Protein AF-A0A256YFZ7-F1 (afdb_monomer_lite)

Secondary structure (DSSP, 8-state):
--EEEEEEEEEEETTS-HHHHHHHHHHHHHHHHHHHHHHHHHHHHHHHHHHHHTT----PPPPSSPEEEEEE-SSEEEEEEEEEEETT--

Foldseek 3Di:
DDKDKDKDKDWAFPVDDPVVVLVVVQVVQCVPCLVQLQVVQVVVVVVQVVVVVVVNNPPDDRDSGWDWDWDDDDGTIMIMTMGMHHPVPD

Sequence (90 aa):
MNYLWDEISVSVTYESDRKIAEKVIKECTTEVVGNIMKDGAEAMKRVSQRYRAMGRGISEYIHLTPQIRVELADSCFNVSARYIVKARHR

pLDDT: mean 84.42, std 14.47, range [47.53, 97.56]

Radius of gyration: 15.9 Å; chains: 1; bounding box: 35×28×46 Å

Structure (mmCIF, N/CA/C/O backbone):
data_AF-A0A256YFZ7-F1
#
_entry.id   AF-A0A256YFZ7-F1
#
loop_
_atom_site.group_PDB
_atom_site.id
_atom_site.type_symbol
_atom_site.label_atom_id
_atom_site.label_alt_id
_atom_site.label_comp_id
_atom_site.label_asym_id
_atom_site.label_entity_id
_atom_site.label_seq_id
_atom_site.pdbx_PDB_ins_code
_atom_site.Cartn_x
_atom_site.Cartn_y
_atom_site.Cartn_z
_atom_site.occupancy
_atom_site.B_iso_or_equiv
_atom_site.auth_seq_id
_atom_site.auth_comp_id
_atom_site.auth_asym_id
_atom_site.auth_atom_id
_atom_site.pdbx_PDB_model_num
ATOM 1 N N . MET A 1 1 ? 7.034 -2.794 -21.716 1.00 55.78 1 MET A N 1
ATOM 2 C CA . MET A 1 1 ? 6.884 -3.108 -20.278 1.00 55.78 1 MET A CA 1
ATOM 3 C C . MET A 1 1 ? 5.462 -2.744 -19.896 1.00 55.78 1 MET A C 1
ATOM 5 O O . MET A 1 1 ? 5.147 -1.565 -19.941 1.00 55.78 1 MET A O 1
ATOM 9 N N . ASN A 1 2 ? 4.600 -3.731 -19.643 1.00 74.88 2 ASN A N 1
ATOM 10 C CA . ASN A 1 2 ? 3.194 -3.475 -19.326 1.00 74.88 2 ASN A CA 1
ATOM 11 C C . ASN A 1 2 ? 3.047 -3.389 -17.803 1.00 74.88 2 ASN A C 1
ATOM 13 O O . ASN A 1 2 ? 3.138 -4.406 -17.111 1.00 74.88 2 ASN A O 1
ATOM 17 N N . TYR A 1 3 ? 2.906 -2.168 -17.302 1.00 77.00 3 TYR A N 1
ATOM 18 C CA . TYR A 1 3 ? 2.594 -1.870 -15.910 1.00 77.00 3 TYR A CA 1
ATOM 19 C C . TYR A 1 3 ? 1.141 -1.413 -15.837 1.00 77.00 3 TYR A C 1
ATOM 21 O O . TYR A 1 3 ? 0.676 -0.715 -16.737 1.00 77.00 3 TYR A O 1
ATOM 29 N N . LEU A 1 4 ? 0.438 -1.824 -14.790 1.00 82.69 4 LEU A N 1
ATOM 30 C CA . LEU A 1 4 ? -0.967 -1.506 -14.573 1.00 82.69 4 LEU A CA 1
ATOM 31 C C . LEU A 1 4 ? -1.125 -0.867 -13.200 1.00 82.69 4 LEU A C 1
ATOM 33 O O . LEU A 1 4 ? -0.390 -1.201 -12.267 1.00 82.69 4 LEU A O 1
ATOM 37 N N . TRP A 1 5 ? -2.096 0.031 -13.101 1.00 86.31 5 TRP A N 1
ATOM 38 C CA . TRP A 1 5 ? -2.624 0.456 -11.815 1.00 86.31 5 TRP A CA 1
ATOM 39 C C . TRP A 1 5 ? -3.558 -0.625 -11.292 1.00 86.31 5 TRP A C 1
ATOM 41 O O . TRP A 1 5 ? -4.418 -1.095 -12.036 1.00 86.31 5 TRP A O 1
ATOM 51 N N . ASP A 1 6 ? -3.390 -0.982 -10.027 1.00 91.06 6 ASP A N 1
ATOM 52 C CA . ASP A 1 6 ? -4.315 -1.853 -9.316 1.00 91.06 6 ASP A CA 1
ATOM 53 C C . ASP A 1 6 ? -4.662 -1.253 -7.957 1.00 91.06 6 ASP A C 1
ATOM 55 O O . ASP A 1 6 ? -3.965 -0.366 -7.443 1.00 91.06 6 ASP A O 1
ATOM 59 N N . GLU A 1 7 ? -5.770 -1.723 -7.404 1.00 94.00 7 GLU A N 1
ATOM 60 C CA . GLU A 1 7 ? -6.280 -1.285 -6.117 1.00 94.00 7 GLU A CA 1
ATOM 61 C C . GLU A 1 7 ? -6.847 -2.475 -5.350 1.00 94.00 7 GLU A C 1
ATOM 63 O O . GLU A 1 7 ? -7.629 -3.263 -5.883 1.00 94.00 7 GLU A O 1
ATOM 68 N N . ILE A 1 8 ? -6.471 -2.568 -4.078 1.00 94.31 8 ILE A N 1
ATOM 69 C CA . ILE A 1 8 ? -7.112 -3.457 -3.110 1.00 94.31 8 ILE A CA 1
ATOM 70 C C . ILE A 1 8 ? -7.832 -2.609 -2.074 1.00 94.31 8 ILE A C 1
ATOM 72 O O . ILE A 1 8 ? -7.322 -1.561 -1.680 1.00 94.31 8 ILE A O 1
ATOM 76 N N . SER A 1 9 ? -8.996 -3.065 -1.620 1.00 96.06 9 SER A N 1
ATOM 77 C CA . SER A 1 9 ? -9.775 -2.395 -0.582 1.00 96.06 9 SER A CA 1
ATOM 78 C C . SER A 1 9 ? -10.148 -3.383 0.510 1.00 96.06 9 SER A C 1
ATOM 80 O O . SER A 1 9 ? -10.581 -4.499 0.221 1.00 96.06 9 SER A O 1
ATOM 82 N N . VAL A 1 10 ? -9.953 -2.974 1.760 1.00 95.94 10 VAL A N 1
ATOM 83 C CA . VAL A 1 10 ? -10.286 -3.765 2.944 1.00 95.94 10 VAL A CA 1
ATOM 84 C C . VAL A 1 10 ? -11.275 -2.979 3.790 1.00 95.94 10 VAL A C 1
ATOM 86 O O . VAL A 1 10 ? -10.991 -1.854 4.202 1.00 95.94 10 VAL A O 1
ATOM 89 N N . SER A 1 11 ? -12.426 -3.583 4.067 1.00 97.31 11 SER A N 1
ATOM 90 C CA . SER A 1 11 ? -13.412 -3.032 4.993 1.00 97.31 11 SER A CA 1
ATOM 91 C C . SER A 1 11 ? -13.017 -3.342 6.431 1.00 97.31 11 SER A C 1
ATOM 93 O O . SER A 1 11 ? -12.796 -4.497 6.791 1.00 97.31 11 SER A O 1
ATOM 95 N N . VAL A 1 12 ? -12.955 -2.308 7.262 1.00 96.88 12 VAL A N 1
ATOM 96 C CA . VAL A 1 12 ? -12.571 -2.396 8.669 1.00 96.88 12 VAL A CA 1
ATOM 97 C C . VAL A 1 12 ? -13.695 -1.826 9.529 1.00 96.88 12 VAL A C 1
ATOM 99 O O . VAL A 1 12 ? -14.209 -0.738 9.276 1.00 96.88 12 VAL A O 1
ATOM 102 N N . THR A 1 13 ? -14.117 -2.574 10.545 1.00 96.81 13 THR A N 1
ATOM 103 C CA . THR A 1 13 ? -15.199 -2.171 11.456 1.00 96.81 13 THR A CA 1
ATOM 104 C C . THR A 1 13 ? -14.831 -0.902 12.227 1.00 96.81 13 THR A C 1
ATOM 106 O O . THR A 1 13 ? -13.674 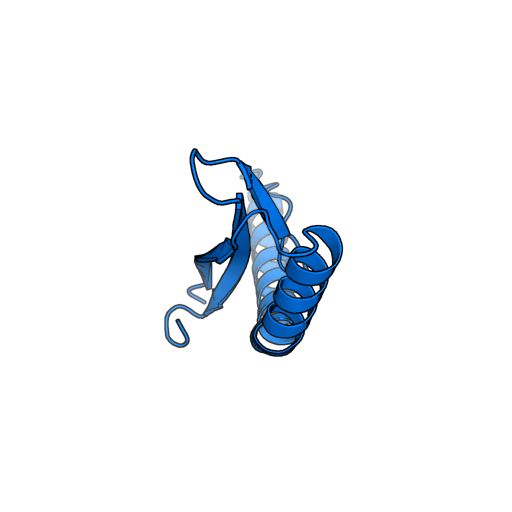-0.744 12.617 1.00 96.81 13 THR A O 1
ATOM 109 N N . TYR A 1 14 ? -15.808 -0.052 12.548 1.00 95.44 14 TYR A N 1
ATOM 110 C CA . TYR A 1 14 ? -15.577 1.189 13.307 1.00 95.44 14 TYR A CA 1
ATOM 111 C C . TYR A 1 14 ? -15.028 0.998 14.725 1.00 95.44 14 TYR A C 1
ATOM 113 O O . TYR A 1 14 ? -14.462 1.929 15.289 1.00 95.44 14 TYR A O 1
ATOM 121 N N . GLU A 1 15 ? -15.160 -0.202 15.285 1.00 96.44 15 GLU A N 1
ATOM 122 C CA . GLU A 1 15 ? -14.589 -0.562 16.586 1.00 96.44 15 GLU A CA 1
ATOM 123 C C . GLU A 1 15 ? -13.056 -0.686 16.549 1.00 96.44 15 GLU A C 1
ATOM 125 O O . GLU A 1 15 ? -12.401 -0.679 17.588 1.00 96.44 15 GLU A O 1
ATOM 130 N N . SER A 1 16 ? -12.464 -0.800 15.357 1.00 95.94 16 SER A N 1
ATOM 131 C CA . SER A 1 16 ? -11.014 -0.879 15.176 1.00 95.94 16 SER A CA 1
ATOM 132 C C . SER A 1 16 ? -10.358 0.503 15.129 1.00 95.94 16 SER A C 1
ATOM 134 O O . SER A 1 16 ? -10.946 1.484 14.673 1.00 95.94 16 SER A O 1
ATOM 136 N N . ASP A 1 17 ? -9.080 0.577 15.511 1.00 96.31 17 ASP A N 1
ATOM 137 C CA . ASP A 1 17 ? -8.293 1.801 15.356 1.00 96.31 17 ASP A CA 1
ATOM 138 C C . ASP A 1 17 ? -7.946 2.042 13.878 1.00 96.31 17 ASP A C 1
ATOM 140 O O . ASP A 1 17 ? -7.153 1.323 13.260 1.00 96.31 17 ASP A O 1
ATOM 144 N N . ARG A 1 18 ? -8.522 3.109 13.321 1.00 94.69 18 ARG A N 1
ATOM 145 C CA . ARG A 1 18 ? -8.303 3.525 11.934 1.00 94.69 18 ARG A CA 1
ATOM 146 C C . ARG A 1 18 ? -6.833 3.785 11.598 1.00 94.69 18 ARG A C 1
ATOM 148 O O . ARG A 1 18 ? -6.380 3.371 10.534 1.00 94.69 18 ARG A O 1
ATOM 155 N N . LYS A 1 19 ? -6.072 4.452 12.471 1.00 95.94 19 LYS A N 1
ATOM 156 C CA . LYS A 1 19 ? -4.662 4.779 12.198 1.00 95.94 19 LYS A CA 1
ATOM 157 C C . LYS A 1 19 ? -3.808 3.518 12.157 1.00 95.94 19 LYS A C 1
ATOM 159 O O . LYS A 1 19 ? -2.888 3.434 11.345 1.00 95.94 19 LYS A O 1
ATOM 164 N N . ILE A 1 20 ? -4.112 2.544 13.014 1.00 97.19 20 ILE A N 1
ATOM 165 C CA . ILE A 1 20 ? -3.437 1.244 13.004 1.00 97.19 20 ILE A CA 1
ATOM 166 C C . ILE A 1 20 ? -3.785 0.484 11.723 1.00 97.19 20 ILE A C 1
ATOM 168 O O . ILE A 1 20 ? -2.8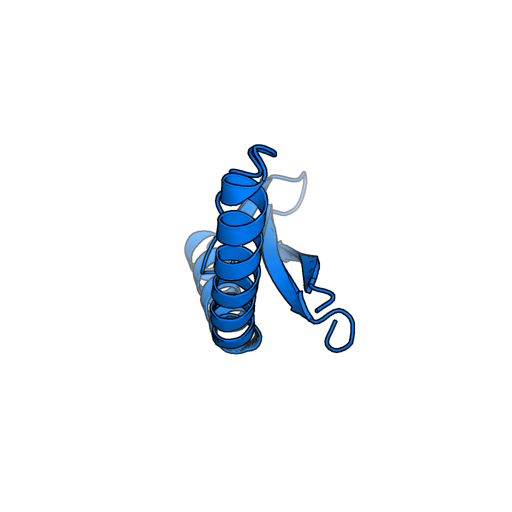75 -0.004 11.059 1.00 97.19 20 ILE A O 1
ATOM 172 N N . ALA A 1 21 ? -5.059 0.448 11.323 1.00 96.25 21 ALA A N 1
ATOM 173 C CA . ALA A 1 21 ? -5.480 -0.197 10.079 1.00 96.25 21 ALA A CA 1
ATOM 174 C C . ALA A 1 21 ? -4.784 0.404 8.841 1.00 96.25 21 ALA A C 1
ATOM 176 O O . ALA A 1 21 ? -4.214 -0.329 8.032 1.00 96.25 21 ALA A O 1
ATOM 177 N N . GLU A 1 22 ? -4.748 1.737 8.729 1.00 96.62 22 GLU A N 1
ATOM 178 C CA . GLU A 1 22 ? -4.018 2.444 7.667 1.00 96.62 22 GLU A CA 1
ATOM 179 C C . GLU A 1 22 ? -2.525 2.092 7.659 1.00 96.62 22 GLU A C 1
ATOM 181 O O . GLU A 1 22 ? -1.947 1.835 6.599 1.00 96.62 22 GLU A O 1
ATOM 186 N N . LYS A 1 23 ? -1.895 2.067 8.840 1.00 97.06 23 LYS A N 1
ATOM 187 C CA . LYS A 1 23 ? -0.473 1.749 8.990 1.00 97.06 23 LYS A CA 1
ATOM 188 C C . LYS A 1 23 ? -0.170 0.317 8.550 1.00 97.06 23 LYS A C 1
ATOM 190 O O . LYS A 1 23 ? 0.733 0.129 7.741 1.00 97.06 23 LYS A O 1
ATOM 195 N N . VAL A 1 24 ? -0.933 -0.659 9.038 1.00 97.06 24 VAL A N 1
ATOM 196 C CA . VAL A 1 24 ? -0.739 -2.080 8.712 1.00 97.06 24 VAL A CA 1
ATOM 197 C C . VAL A 1 24 ? -0.898 -2.305 7.212 1.00 97.06 24 VAL A C 1
ATOM 199 O O . VAL A 1 24 ? -0.022 -2.890 6.582 1.00 97.06 24 VAL A O 1
ATOM 202 N N . ILE A 1 25 ? -1.957 -1.765 6.603 1.00 95.94 25 ILE A N 1
ATOM 203 C CA . ILE A 1 25 ? -2.188 -1.921 5.162 1.00 95.94 25 ILE A CA 1
ATOM 204 C C . ILE A 1 25 ? -1.066 -1.264 4.353 1.00 95.94 25 ILE A C 1
ATOM 206 O O . ILE A 1 25 ? -0.596 -1.837 3.366 1.00 95.94 25 ILE A O 1
ATOM 210 N N . LYS A 1 26 ? -0.573 -0.096 4.783 1.00 95.62 26 LYS A N 1
ATOM 211 C CA . LYS A 1 26 ? 0.582 0.555 4.156 1.00 95.62 26 LYS A CA 1
ATOM 212 C C . LYS A 1 26 ? 1.841 -0.296 4.239 1.00 95.62 26 LYS A C 1
ATOM 214 O O . LYS A 1 26 ? 2.545 -0.408 3.235 1.00 95.62 26 LYS A O 1
ATOM 219 N N . GLU A 1 27 ? 2.139 -0.854 5.406 1.00 96.38 27 GLU A N 1
ATOM 220 C CA . GLU A 1 27 ? 3.322 -1.683 5.639 1.00 96.38 27 GLU A CA 1
ATOM 221 C C . GLU A 1 27 ? 3.268 -2.949 4.783 1.00 96.38 27 GLU A C 1
ATOM 223 O O . GLU A 1 27 ? 4.167 -3.148 3.967 1.00 96.38 27 GLU A O 1
ATOM 228 N N . CYS A 1 28 ? 2.169 -3.707 4.843 1.00 95.56 28 CYS A N 1
ATOM 229 C CA . CYS A 1 28 ? 1.980 -4.911 4.032 1.00 95.56 28 CYS A CA 1
ATOM 230 C C . CYS A 1 28 ? 2.072 -4.613 2.530 1.00 95.56 28 CYS A C 1
ATOM 232 O O . CYS A 1 28 ? 2.785 -5.291 1.794 1.00 95.56 28 CYS A O 1
ATOM 234 N N . THR A 1 29 ? 1.398 -3.561 2.053 1.00 94.75 29 THR A N 1
ATOM 235 C CA . THR A 1 29 ? 1.442 -3.215 0.623 1.00 94.75 29 THR A CA 1
ATOM 236 C C . THR A 1 29 ? 2.852 -2.777 0.210 1.00 94.75 29 THR A C 1
ATOM 238 O O . THR A 1 29 ? 3.338 -3.145 -0.856 1.00 94.75 29 THR A O 1
ATOM 241 N N . THR A 1 30 ? 3.552 -2.013 1.053 1.00 94.62 30 THR A N 1
ATOM 242 C CA . THR A 1 30 ? 4.927 -1.572 0.766 1.00 94.62 30 THR A CA 1
ATOM 243 C C . THR A 1 30 ? 5.899 -2.747 0.729 1.00 94.62 30 THR A C 1
ATOM 245 O O . THR A 1 30 ? 6.773 -2.773 -0.135 1.00 94.62 30 THR A O 1
ATOM 248 N N . GLU A 1 31 ? 5.741 -3.720 1.621 1.00 95.31 31 GLU A N 1
ATOM 249 C CA . GLU A 1 31 ? 6.549 -4.938 1.648 1.00 95.31 31 GLU A CA 1
ATOM 250 C C . GLU A 1 31 ? 6.386 -5.752 0.358 1.00 95.31 31 GLU A C 1
ATOM 252 O O . GLU A 1 31 ? 7.379 -6.131 -0.263 1.00 95.31 31 GLU A O 1
ATOM 257 N N . VAL A 1 32 ? 5.144 -5.951 -0.095 1.00 92.88 32 VAL A N 1
ATOM 258 C CA . VAL A 1 32 ? 4.847 -6.801 -1.258 1.00 92.88 32 VAL A CA 1
ATOM 259 C C . VAL A 1 32 ? 5.201 -6.117 -2.582 1.00 92.88 32 VAL A C 1
ATOM 261 O O . VAL A 1 32 ? 5.861 -6.715 -3.433 1.00 92.88 32 VAL A O 1
ATOM 264 N N . VAL A 1 33 ? 4.774 -4.865 -2.789 1.00 91.62 33 VAL A N 1
ATOM 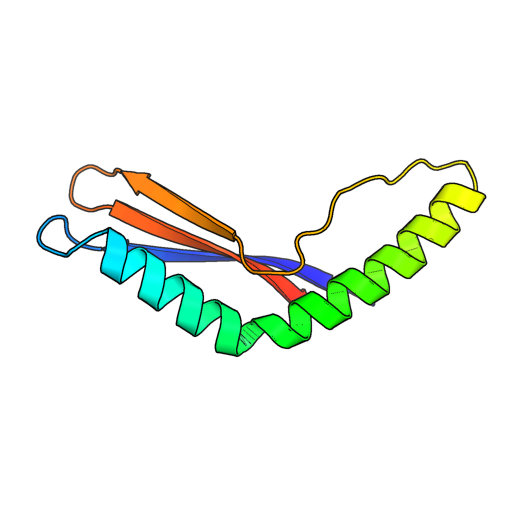265 C CA . VAL A 1 33 ? 4.890 -4.196 -4.102 1.00 91.62 33 VAL A CA 1
ATOM 266 C C . VAL A 1 33 ? 5.848 -3.008 -4.128 1.00 91.62 33 VAL A C 1
ATOM 268 O O . VAL A 1 33 ? 6.102 -2.464 -5.201 1.00 91.62 33 VAL A O 1
ATOM 271 N N . GLY A 1 34 ? 6.438 -2.602 -3.001 1.00 91.12 34 GLY A N 1
ATOM 272 C CA . GLY A 1 34 ? 7.275 -1.398 -2.930 1.00 91.12 34 GLY A CA 1
ATOM 273 C C . GLY A 1 34 ? 8.484 -1.432 -3.869 1.00 91.12 34 GLY A C 1
ATOM 274 O O . GLY A 1 34 ? 8.767 -0.446 -4.550 1.00 91.12 34 GLY A O 1
ATOM 275 N N . ASN A 1 35 ? 9.165 -2.576 -3.978 1.00 90.31 35 ASN A N 1
ATOM 276 C CA . ASN A 1 35 ? 10.280 -2.733 -4.920 1.00 90.31 35 ASN A CA 1
ATOM 277 C C . ASN A 1 35 ? 9.798 -2.732 -6.381 1.00 90.31 35 ASN A C 1
ATOM 279 O O . ASN A 1 35 ? 10.403 -2.085 -7.231 1.00 90.31 35 ASN A O 1
ATOM 283 N N . ILE A 1 36 ? 8.656 -3.369 -6.664 1.00 89.19 36 ILE A N 1
ATOM 284 C CA . ILE A 1 36 ? 8.054 -3.389 -8.007 1.00 89.1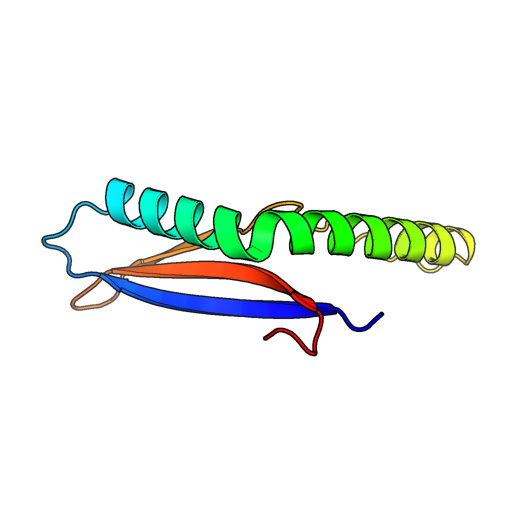9 36 ILE A CA 1
ATOM 285 C C . ILE A 1 36 ? 7.653 -1.974 -8.445 1.00 89.19 36 ILE A C 1
ATOM 287 O O . ILE A 1 36 ? 7.862 -1.608 -9.604 1.00 89.19 36 ILE A O 1
ATOM 291 N N . MET A 1 37 ? 7.104 -1.171 -7.529 1.00 88.56 37 MET A N 1
ATOM 292 C CA . MET A 1 37 ? 6.732 0.218 -7.789 1.00 88.56 37 MET A CA 1
ATOM 293 C C . MET A 1 37 ? 7.947 1.099 -8.066 1.00 88.56 37 MET A C 1
ATOM 295 O O . MET A 1 37 ? 7.888 1.911 -8.988 1.00 88.56 37 MET A O 1
ATOM 299 N N . LYS A 1 38 ? 9.058 0.920 -7.338 1.00 87.19 38 LYS A N 1
ATOM 300 C CA . LYS A 1 38 ? 10.316 1.629 -7.628 1.00 87.19 38 LYS A CA 1
ATOM 301 C C . LYS A 1 38 ? 10.812 1.323 -9.041 1.00 87.19 38 LYS A C 1
ATOM 303 O O . LYS A 1 38 ? 11.027 2.252 -9.821 1.00 87.19 38 LYS A O 1
ATOM 308 N N . ASP A 1 39 ? 10.888 0.044 -9.405 1.00 86.75 39 ASP A N 1
ATOM 309 C CA . ASP A 1 39 ? 11.301 -0.384 -10.747 1.00 86.75 39 ASP A CA 1
ATOM 310 C C . ASP A 1 39 ? 10.361 0.156 -11.834 1.00 86.75 39 ASP A C 1
ATOM 312 O O . ASP A 1 39 ? 10.794 0.622 -12.892 1.00 86.75 39 ASP A O 1
ATOM 316 N N . GLY A 1 40 ? 9.050 0.092 -11.582 1.00 82.12 40 GLY A N 1
ATOM 317 C CA . GLY A 1 40 ? 8.023 0.585 -12.494 1.00 82.12 40 GLY A CA 1
ATOM 318 C C . GLY A 1 40 ? 8.098 2.090 -12.701 1.00 82.12 40 GLY A C 1
ATOM 319 O O . GLY A 1 40 ? 8.058 2.553 -13.842 1.00 82.12 40 GLY A O 1
ATOM 320 N N . ALA A 1 41 ? 8.285 2.851 -11.627 1.00 79.12 41 ALA A N 1
ATOM 321 C CA . ALA A 1 41 ? 8.424 4.293 -11.697 1.00 79.12 41 ALA A CA 1
ATOM 322 C C . ALA A 1 41 ? 9.703 4.714 -12.430 1.00 79.12 41 ALA A C 1
ATOM 324 O O . ALA A 1 41 ? 9.662 5.638 -13.243 1.00 79.12 41 ALA A O 1
ATOM 325 N N . GLU A 1 42 ? 10.826 4.020 -12.227 1.00 81.69 42 GLU A N 1
ATOM 326 C CA . GLU A 1 42 ? 12.040 4.259 -13.013 1.00 81.69 42 GLU A CA 1
ATOM 327 C C . GLU A 1 42 ? 11.838 3.957 -14.500 1.00 81.69 42 GLU A C 1
ATOM 329 O O . GLU A 1 42 ? 12.207 4.768 -15.357 1.00 81.69 42 GLU A O 1
ATOM 334 N N . ALA A 1 43 ? 11.232 2.811 -14.824 1.00 79.81 43 ALA A N 1
ATOM 335 C CA . ALA A 1 43 ? 10.945 2.427 -16.201 1.00 79.81 43 ALA A CA 1
ATOM 336 C C . ALA A 1 43 ? 10.043 3.464 -16.885 1.00 79.81 43 ALA A C 1
ATOM 338 O O . ALA 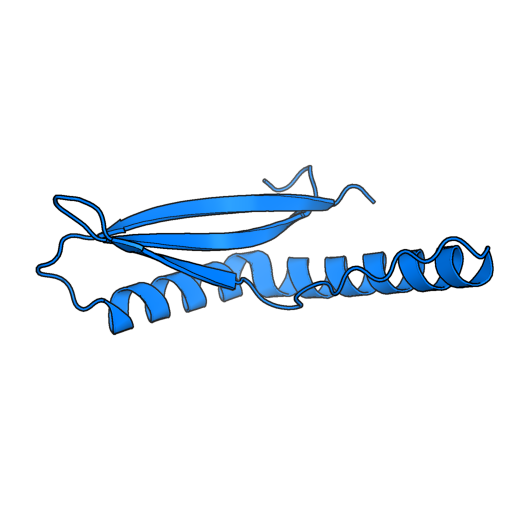A 1 43 ? 10.341 3.924 -17.991 1.00 79.81 43 ALA A O 1
ATOM 339 N N . MET A 1 44 ? 8.981 3.899 -16.208 1.00 74.62 44 MET A N 1
ATOM 340 C CA . MET A 1 44 ? 8.076 4.925 -16.716 1.00 74.62 44 MET A CA 1
ATOM 341 C C . MET A 1 44 ? 8.728 6.314 -16.789 1.00 74.62 44 MET A C 1
ATOM 343 O O . MET A 1 44 ? 8.452 7.059 -17.728 1.00 74.62 44 MET A O 1
ATOM 347 N N . LYS A 1 45 ? 9.641 6.672 -15.875 1.00 76.00 45 LYS A N 1
ATOM 348 C CA . LYS A 1 45 ? 10.425 7.918 -15.953 1.00 76.00 45 LYS A CA 1
ATOM 349 C C . LYS A 1 45 ? 11.304 7.949 -17.205 1.00 76.00 45 LYS A C 1
ATOM 351 O O . LYS A 1 45 ? 11.346 8.965 -17.895 1.00 76.00 45 LYS A O 1
ATOM 356 N N . ARG A 1 46 ? 11.959 6.834 -17.547 1.00 75.75 46 ARG A N 1
ATOM 357 C CA . ARG A 1 46 ? 12.753 6.719 -18.786 1.00 75.75 46 ARG A CA 1
ATOM 358 C C . ARG A 1 46 ? 11.874 6.862 -20.029 1.00 75.75 46 ARG A C 1
ATOM 360 O O . ARG A 1 46 ? 12.272 7.506 -20.998 1.00 75.75 46 ARG A O 1
ATOM 367 N N . VAL A 1 47 ? 10.669 6.293 -19.998 1.00 72.44 47 VAL A N 1
ATOM 368 C CA . VAL A 1 47 ? 9.689 6.443 -21.080 1.00 72.44 47 VAL A CA 1
ATOM 369 C C . VAL A 1 47 ? 9.220 7.898 -21.189 1.00 72.44 47 VAL A C 1
ATOM 371 O O . VAL A 1 47 ? 9.302 8.473 -22.272 1.00 72.44 47 VAL A O 1
ATOM 374 N N . SER A 1 48 ? 8.809 8.536 -20.091 1.00 68.88 48 SER A N 1
ATOM 375 C CA . SER A 1 48 ? 8.319 9.921 -20.115 1.00 68.88 48 SER A CA 1
ATOM 376 C C . SER A 1 48 ? 9.386 10.924 -20.559 1.00 68.88 48 SER A C 1
ATOM 378 O O . SER A 1 48 ? 9.059 11.870 -21.270 1.00 68.88 48 SER A O 1
ATOM 380 N N . GLN A 1 49 ? 10.664 10.703 -20.229 1.00 69.12 49 GLN A N 1
ATOM 381 C CA . GLN A 1 49 ? 11.779 11.495 -20.761 1.00 69.12 49 GLN A CA 1
ATOM 382 C C . GLN A 1 49 ? 11.908 11.365 -22.285 1.00 69.12 49 GLN A C 1
ATOM 384 O O . GLN A 1 49 ? 12.061 12.376 -22.970 1.00 69.12 49 GLN A O 1
ATOM 389 N N . ARG A 1 50 ? 11.783 10.148 -22.835 1.00 63.84 50 ARG A N 1
ATOM 390 C CA . ARG A 1 50 ? 11.791 9.923 -24.293 1.00 63.84 50 ARG A CA 1
ATOM 391 C C . ARG A 1 50 ? 10.603 10.591 -24.988 1.00 63.84 50 ARG A C 1
ATOM 393 O O . ARG A 1 50 ? 10.780 11.184 -26.045 1.00 63.84 50 ARG A O 1
ATOM 400 N N . TYR A 1 51 ? 9.408 10.530 -24.400 1.00 60.25 51 TYR A N 1
ATOM 401 C CA . TYR A 1 51 ? 8.216 11.174 -24.967 1.00 60.25 51 TYR A CA 1
ATOM 402 C C . TYR A 1 51 ? 8.248 12.704 -24.849 1.00 60.25 51 TYR A C 1
ATOM 404 O O . TYR A 1 51 ? 7.856 13.387 -25.796 1.00 60.25 51 TYR A O 1
ATOM 412 N N . ARG A 1 52 ? 8.805 13.253 -23.758 1.00 57.84 52 ARG A N 1
ATOM 413 C CA . ARG A 1 52 ? 9.082 14.694 -23.632 1.00 57.84 52 ARG A CA 1
ATOM 414 C C . ARG A 1 52 ? 10.033 15.194 -24.717 1.00 57.84 52 ARG A C 1
ATOM 416 O O . ARG A 1 52 ? 9.764 16.238 -25.299 1.00 57.84 52 ARG A O 1
ATOM 423 N N . ALA A 1 53 ? 11.085 14.437 -25.036 1.00 58.47 53 ALA A N 1
ATOM 424 C CA . ALA A 1 53 ? 11.992 14.763 -26.141 1.00 58.47 53 ALA A CA 1
ATOM 425 C C . ALA A 1 53 ? 11.296 14.763 -27.520 1.00 58.47 53 ALA A C 1
ATOM 427 O O . ALA A 1 53 ? 11.753 15.438 -28.434 1.00 58.47 53 ALA A O 1
ATOM 428 N N . MET A 1 54 ? 10.167 14.057 -27.660 1.00 57.66 54 MET A N 1
ATOM 429 C CA . MET A 1 54 ? 9.322 14.036 -28.864 1.00 57.66 54 MET A CA 1
ATOM 430 C C . MET A 1 54 ? 8.176 15.068 -28.838 1.00 57.66 54 MET A C 1
ATOM 432 O O . MET A 1 54 ? 7.242 14.969 -29.631 1.00 57.66 54 MET A O 1
ATOM 436 N N . GLY A 1 55 ? 8.192 16.036 -27.913 1.00 49.03 55 GLY A N 1
ATOM 437 C CA . GLY A 1 55 ? 7.174 17.094 -27.828 1.00 49.03 55 GLY A CA 1
ATOM 438 C C . GLY A 1 55 ? 5.793 16.621 -27.354 1.00 49.03 55 GLY A C 1
ATOM 439 O O . GLY A 1 55 ? 4.838 17.393 -27.371 1.00 49.03 55 GLY A O 1
ATOM 440 N N . ARG A 1 56 ? 5.666 15.364 -26.905 1.00 53.78 56 ARG A N 1
ATOM 441 C CA . ARG A 1 56 ? 4.434 14.814 -26.327 1.00 53.78 56 ARG A CA 1
ATOM 442 C C . ARG A 1 56 ? 4.571 14.835 -24.810 1.00 53.78 56 ARG A C 1
ATOM 444 O O . ARG A 1 56 ? 5.173 13.946 -24.211 1.00 53.78 56 ARG A O 1
ATOM 451 N N . GLY A 1 57 ? 4.081 15.909 -24.197 1.00 47.53 57 GLY A N 1
ATOM 452 C CA . GLY A 1 57 ? 4.176 16.160 -22.760 1.00 47.53 57 GLY A CA 1
ATOM 453 C C . GLY A 1 57 ? 3.377 15.159 -21.927 1.00 47.53 57 GLY A C 1
ATOM 454 O O . GLY A 1 57 ? 2.282 15.465 -21.479 1.00 47.53 57 GLY A O 1
ATOM 455 N N . ILE A 1 58 ? 3.932 13.972 -21.685 1.00 51.22 58 ILE A N 1
ATOM 456 C CA . ILE A 1 58 ? 3.413 13.042 -20.679 1.00 51.22 58 ILE A CA 1
ATOM 457 C C . ILE A 1 58 ? 4.125 13.382 -19.369 1.00 51.22 58 ILE A C 1
ATOM 459 O O . ILE A 1 58 ? 5.234 12.917 -19.096 1.00 51.22 58 ILE A O 1
ATOM 463 N N . SER A 1 59 ? 3.521 14.279 -18.594 1.00 51.91 59 SER A N 1
ATOM 464 C CA . SER A 1 59 ? 3.969 14.641 -17.247 1.00 51.91 59 SER A CA 1
ATOM 465 C C . SER A 1 59 ? 2.991 14.095 -16.212 1.00 51.91 59 SER A C 1
ATOM 467 O O . SER A 1 59 ? 2.436 14.847 -15.417 1.00 51.91 59 SER A O 1
ATOM 469 N N . GLU A 1 60 ? 2.763 12.785 -16.216 1.00 60.41 60 GLU A N 1
ATOM 470 C CA . GLU A 1 60 ? 2.098 12.153 -15.079 1.00 60.41 60 GLU A CA 1
ATOM 471 C C . GLU A 1 60 ? 3.139 11.903 -13.985 1.00 60.41 60 GLU A C 1
ATOM 473 O O . GLU A 1 60 ? 4.164 11.247 -14.202 1.00 60.41 60 GLU A O 1
ATOM 478 N N . TYR A 1 61 ? 2.909 12.500 -12.815 1.00 64.81 61 TYR A N 1
ATOM 479 C CA . TYR A 1 61 ? 3.674 12.204 -11.613 1.00 64.81 61 TYR A CA 1
ATOM 480 C C . TYR A 1 61 ? 3.356 10.771 -11.188 1.00 64.81 61 TYR A C 1
ATOM 482 O O . TYR A 1 61 ? 2.209 10.439 -10.897 1.00 64.81 61 TYR A O 1
ATOM 490 N N . ILE A 1 62 ? 4.374 9.914 -11.172 1.00 72.44 62 ILE A N 1
ATOM 491 C CA . ILE A 1 62 ? 4.222 8.516 -10.777 1.00 72.44 62 ILE A CA 1
ATOM 492 C C . ILE A 1 62 ? 4.706 8.372 -9.346 1.00 72.44 62 ILE A C 1
ATOM 494 O O . ILE A 1 62 ? 5.869 8.642 -9.036 1.00 72.44 62 ILE A O 1
ATOM 498 N N . HIS A 1 63 ? 3.800 7.935 -8.478 1.00 80.31 63 HIS A N 1
ATOM 499 C CA . HIS A 1 63 ? 4.113 7.663 -7.086 1.00 80.31 63 HIS A CA 1
ATOM 500 C C . HIS A 1 63 ? 5.096 6.491 -6.980 1.00 80.31 63 HIS A C 1
ATOM 502 O O . HIS A 1 63 ? 4.901 5.441 -7.587 1.00 80.31 63 HIS A O 1
ATOM 508 N N . LEU A 1 64 ? 6.149 6.674 -6.178 1.00 82.88 64 LEU A N 1
ATOM 509 C CA . LEU A 1 64 ? 7.165 5.644 -5.914 1.00 82.88 64 LEU A CA 1
ATOM 510 C C . LEU A 1 64 ? 6.709 4.611 -4.878 1.00 82.88 64 LEU A C 1
ATOM 512 O O . LEU A 1 64 ? 7.339 3.569 -4.721 1.00 82.88 64 LEU A O 1
ATOM 516 N N . THR A 1 65 ? 5.647 4.928 -4.141 1.00 87.12 65 THR A N 1
ATOM 517 C CA . THR A 1 65 ? 5.126 4.131 -3.033 1.00 87.12 65 THR A CA 1
ATOM 518 C C . THR A 1 65 ? 3.611 3.984 -3.141 1.00 87.12 65 THR A C 1
ATOM 520 O O . THR A 1 65 ? 2.955 4.873 -3.706 1.00 87.12 65 THR A O 1
ATOM 523 N N . PRO A 1 66 ? 3.043 2.899 -2.578 1.00 92.06 66 PRO A N 1
ATOM 524 C CA . PRO A 1 66 ? 1.600 2.709 -2.538 1.00 92.06 66 PRO A CA 1
ATOM 525 C C . PRO A 1 66 ? 0.902 3.906 -1.893 1.00 92.06 66 PRO A C 1
ATOM 527 O O . PRO A 1 66 ? 1.404 4.491 -0.928 1.00 92.06 66 PRO A O 1
ATOM 530 N N . GLN A 1 67 ? -0.251 4.272 -2.440 1.00 94.06 67 GLN A N 1
ATOM 531 C CA . GLN A 1 67 ? -1.094 5.337 -1.909 1.00 94.06 67 GLN A CA 1
ATOM 532 C C . GLN A 1 67 ? -2.219 4.719 -1.087 1.00 94.06 67 GLN A C 1
ATOM 534 O O . GLN A 1 67 ? -2.883 3.798 -1.556 1.00 94.06 67 GLN A O 1
ATOM 539 N N . ILE A 1 68 ? -2.423 5.232 0.125 1.00 96.31 68 ILE A N 1
ATOM 540 C CA . ILE A 1 68 ? -3.494 4.787 1.018 1.00 96.31 68 ILE A CA 1
ATOM 541 C C . ILE A 1 68 ? -4.632 5.794 0.963 1.00 96.31 68 ILE A C 1
ATOM 543 O O . ILE A 1 68 ? -4.405 6.999 1.079 1.00 96.31 68 ILE A O 1
ATOM 547 N N . ARG A 1 69 ? -5.853 5.291 0.795 1.00 96.38 69 ARG A N 1
ATOM 548 C CA . ARG A 1 69 ? -7.085 6.073 0.838 1.00 96.38 69 ARG A CA 1
ATOM 549 C C . ARG A 1 69 ? -8.015 5.470 1.875 1.00 96.38 69 ARG A C 1
ATOM 551 O O . ARG A 1 69 ? -8.126 4.253 1.967 1.00 96.38 69 ARG A O 1
ATOM 558 N N . VAL A 1 70 ? -8.694 6.334 2.620 1.00 96.56 70 VAL A N 1
ATOM 559 C CA . VAL A 1 70 ? -9.749 5.925 3.543 1.00 96.56 70 VAL A CA 1
ATOM 560 C C . VAL A 1 70 ? -11.071 6.513 3.094 1.00 96.56 70 VAL A C 1
ATOM 562 O O . VAL A 1 70 ? -11.147 7.693 2.750 1.00 96.56 70 VAL A O 1
ATOM 565 N N . GLU A 1 71 ? -12.100 5.682 3.108 1.00 97.25 71 GLU A N 1
ATOM 566 C CA . GLU A 1 71 ? -13.473 6.058 2.811 1.00 97.25 71 GLU A CA 1
ATOM 567 C C . GLU A 1 71 ? -14.388 5.570 3.933 1.00 97.25 71 GLU A C 1
ATOM 569 O O . GLU A 1 71 ? -14.270 4.436 4.389 1.00 97.25 71 GLU A O 1
ATOM 574 N N . LEU A 1 72 ? -15.276 6.441 4.406 1.00 96.56 72 LEU A N 1
ATOM 575 C CA . LEU A 1 72 ? -16.275 6.087 5.410 1.00 96.56 72 LEU A CA 1
ATOM 576 C C . LEU A 1 72 ? -17.488 5.471 4.708 1.00 96.56 72 LEU A C 1
ATOM 578 O O . LEU A 1 72 ? -17.953 6.017 3.710 1.00 96.56 72 LEU A O 1
ATOM 582 N N . ALA A 1 73 ? -17.995 4.366 5.240 1.00 94.31 73 ALA A N 1
ATOM 583 C CA . ALA A 1 73 ? -19.223 3.710 4.802 1.00 94.31 73 ALA A CA 1
ATOM 584 C C . ALA A 1 73 ? -20.180 3.536 5.994 1.00 94.31 73 ALA A C 1
ATOM 586 O O . ALA A 1 73 ? -19.842 3.871 7.129 1.00 94.31 73 ALA A O 1
ATOM 587 N N . ASP A 1 74 ? -21.377 3.005 5.768 1.00 93.75 74 ASP A N 1
ATOM 588 C CA . ASP A 1 74 ? -22.424 3.005 6.799 1.00 93.75 74 ASP A CA 1
ATOM 589 C C . ASP A 1 74 ? -22.070 2.162 8.040 1.00 93.75 74 ASP A C 1
ATOM 591 O O . ASP A 1 74 ? -22.394 2.542 9.162 1.00 93.75 74 ASP A O 1
ATOM 595 N N . SER A 1 75 ? -21.361 1.040 7.867 1.00 94.31 75 SER A N 1
ATOM 596 C CA . SER A 1 75 ? -21.034 0.095 8.953 1.00 94.31 75 SER A CA 1
ATOM 597 C C . SER A 1 75 ? -19.534 -0.159 9.149 1.00 94.31 75 SER A C 1
ATOM 599 O O . SER A 1 75 ? -19.140 -0.963 9.995 1.00 94.31 75 SER A O 1
ATOM 601 N N . CYS A 1 76 ? -18.682 0.477 8.350 1.00 95.25 76 CYS A N 1
ATOM 602 C CA . CYS A 1 76 ? -17.236 0.280 8.355 1.00 95.25 76 CYS A CA 1
ATOM 603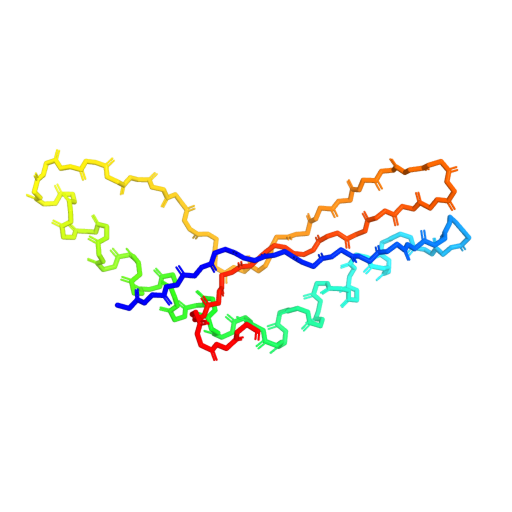 C C . CYS A 1 76 ? -16.526 1.490 7.740 1.00 95.25 76 CYS A C 1
ATOM 605 O O . CYS A 1 76 ? -17.152 2.362 7.141 1.00 95.25 76 CYS A O 1
ATOM 607 N N . PHE A 1 77 ? -15.202 1.515 7.833 1.00 96.75 77 PHE A N 1
ATOM 608 C CA . PHE A 1 77 ? -14.369 2.332 6.964 1.00 96.75 77 PHE A CA 1
ATOM 609 C C . PHE A 1 77 ? -13.573 1.422 6.028 1.00 96.75 77 PHE A C 1
ATOM 611 O O . PHE A 1 77 ? -13.043 0.389 6.435 1.00 96.75 77 PHE A O 1
ATOM 618 N N . ASN A 1 78 ? -13.492 1.803 4.761 1.00 97.56 78 ASN A N 1
ATOM 619 C CA . ASN A 1 78 ? -12.691 1.114 3.765 1.00 97.56 78 ASN A CA 1
ATOM 620 C C . ASN A 1 78 ? -11.305 1.742 3.725 1.00 97.56 78 ASN A C 1
ATOM 622 O O . ASN A 1 78 ? -11.174 2.959 3.591 1.00 97.56 78 ASN A O 1
ATOM 626 N N . VAL A 1 79 ? -10.275 0.911 3.811 1.00 97.38 79 VAL A N 1
ATOM 627 C CA . VAL A 1 79 ? -8.892 1.316 3.580 1.00 97.38 79 VAL A CA 1
ATOM 628 C C . VAL A 1 79 ? -8.444 0.688 2.268 1.00 97.38 79 VAL A C 1
ATOM 630 O O . VAL A 1 79 ? -8.299 -0.530 2.166 1.00 97.38 79 VAL A O 1
ATOM 633 N N . SER A 1 80 ? -8.238 1.529 1.260 1.00 97.12 80 SER A N 1
ATOM 634 C CA . SER A 1 80 ? -7.755 1.116 -0.053 1.00 97.12 80 SER A CA 1
ATOM 635 C C . SER A 1 80 ? -6.269 1.408 -0.208 1.00 97.12 80 SER A C 1
ATOM 637 O O . SER A 1 80 ? -5.800 2.486 0.165 1.00 97.12 80 SER A O 1
ATOM 639 N N . ALA A 1 81 ? -5.540 0.476 -0.816 1.00 96.31 81 ALA A N 1
ATOM 640 C CA . ALA A 1 81 ? -4.164 0.666 -1.240 1.00 96.31 81 ALA A CA 1
ATOM 641 C C . ALA A 1 81 ? -4.080 0.609 -2.766 1.00 96.31 81 ALA A C 1
ATOM 643 O O . ALA A 1 81 ? -4.407 -0.404 -3.383 1.00 96.31 81 ALA A O 1
ATOM 644 N N . ARG A 1 82 ? -3.616 1.704 -3.371 1.00 93.75 82 ARG A N 1
ATOM 645 C CA . ARG A 1 82 ? -3.429 1.834 -4.816 1.00 93.75 82 ARG A CA 1
ATOM 646 C C . ARG A 1 82 ? -1.950 1.799 -5.164 1.00 93.75 82 ARG A C 1
ATOM 648 O O . ARG A 1 82 ? -1.146 2.529 -4.577 1.00 93.75 82 ARG A O 1
ATOM 655 N N . TYR A 1 83 ? -1.590 0.972 -6.136 1.00 92.25 83 TYR A N 1
ATOM 656 C CA . TYR A 1 83 ? -0.199 0.724 -6.504 1.00 92.25 83 TYR A CA 1
ATOM 657 C C . TYR A 1 83 ? -0.040 0.411 -7.993 1.00 92.25 83 TYR A C 1
ATOM 659 O O . TYR A 1 83 ? -1.011 0.251 -8.732 1.00 92.25 83 TYR A O 1
ATOM 667 N N . ILE A 1 84 ? 1.217 0.356 -8.436 1.00 88.31 84 ILE A N 1
ATOM 668 C CA . ILE A 1 84 ? 1.590 -0.068 -9.786 1.00 88.31 84 ILE A CA 1
ATOM 669 C C . ILE A 1 84 ? 2.251 -1.437 -9.703 1.00 88.31 84 ILE A C 1
ATOM 671 O O . ILE A 1 84 ? 3.195 -1.633 -8.938 1.00 88.31 84 ILE A O 1
ATOM 675 N N . VAL A 1 85 ? 1.811 -2.361 -10.552 1.00 87.19 85 VAL A N 1
ATOM 676 C CA . VAL A 1 85 ? 2.376 -3.710 -10.648 1.00 87.19 85 VAL A CA 1
ATOM 677 C C . VAL A 1 85 ? 2.636 -4.090 -12.105 1.00 87.19 85 VAL A C 1
ATOM 679 O O . VAL A 1 85 ? 2.098 -3.492 -13.042 1.00 87.19 85 VAL A O 1
ATOM 682 N N . LYS A 1 86 ? 3.506 -5.079 -12.330 1.00 83.50 86 LYS A N 1
ATOM 683 C CA . LYS A 1 86 ? 3.685 -5.683 -13.658 1.00 83.50 86 LYS A CA 1
ATOM 684 C C . LYS A 1 86 ? 2.414 -6.453 -14.013 1.00 83.50 86 LYS A C 1
ATOM 686 O O . LYS A 1 86 ? 1.954 -7.253 -13.212 1.00 83.50 86 LYS A O 1
ATOM 691 N N . ALA A 1 87 ? 1.922 -6.323 -15.244 1.00 79.12 87 ALA A N 1
ATOM 692 C CA . ALA A 1 87 ? 0.660 -6.942 -15.676 1.00 79.12 87 ALA A CA 1
ATOM 693 C C . ALA A 1 87 ? 0.561 -8.471 -15.489 1.00 79.12 87 ALA A C 1
ATOM 695 O O . ALA A 1 87 ? -0.531 -9.019 -15.489 1.00 79.12 87 ALA A O 1
ATOM 696 N N . ARG A 1 88 ? 1.697 -9.167 -15.358 1.00 73.38 88 ARG A N 1
ATOM 697 C CA . ARG A 1 88 ? 1.767 -10.623 -15.139 1.00 73.38 88 ARG A CA 1
ATOM 698 C C . ARG A 1 88 ? 1.877 -11.039 -13.664 1.00 73.38 88 ARG A C 1
ATOM 700 O O . ARG A 1 88 ? 1.991 -12.224 -13.402 1.00 73.38 88 ARG A O 1
ATOM 707 N N . HIS A 1 89 ? 1.946 -10.080 -12.745 1.00 66.25 89 HIS A N 1
ATOM 708 C CA . HIS A 1 89 ? 2.150 -10.291 -11.304 1.00 66.25 89 HIS A CA 1
ATOM 709 C C . HIS A 1 89 ? 1.023 -9.639 -10.488 1.00 66.25 89 HIS A C 1
ATOM 711 O O . HIS A 1 89 ? 1.270 -9.183 -9.375 1.00 66.25 89 HIS A O 1
ATOM 717 N N . ARG A 1 90 ? -0.162 -9.506 -11.094 1.00 59.28 90 ARG A N 1
ATOM 718 C CA . ARG A 1 90 ? -1.360 -9.056 -10.390 1.00 59.28 90 ARG A CA 1
ATOM 719 C C . ARG A 1 90 ? -1.810 -10.132 -9.413 1.00 59.28 90 ARG A C 1
ATOM 721 O O . ARG A 1 90 ? -1.820 -11.305 -9.851 1.00 59.28 90 ARG A O 1
#